Protein AF-A0A965GXR2-F1 (afdb_monomer)

Foldseek 3Di:
DVVLLVQLLVLVVVCVVVVVPCVVPVVSVVSNVVSLVVVCVVPVDDSVVSVVVSCVVVVNDDD

Radius of gyration: 11.24 Å; Cα contacts (8 Å, |Δi|>4): 56; chains: 1; bounding box: 26×26×29 Å

Nearest PDB structures (foldseek):
  8rkt-assembly1_B  TM=4.646E-01  e=2.728E+00  Scytonema hofmannii
  4v5s-assembly1_AO  TM=3.734E-01  e=2.122E+00  Thermus thermophilus HB8
  4wt1-assembly2_6A  TM=3.618E-01  e=2.728E+00  Thermus thermophilus HB8
  7dns-assembly1_B  TM=4.559E-01  e=7.450E+00  synthetic construct

Structure (mmCIF, N/CA/C/O backbone):
data_AF-A0A965GXR2-F1
#
_entry.id   AF-A0A965GXR2-F1
#
loop_
_atom_site.group_PDB
_atom_site.id
_atom_site.type_symbol
_atom_site.label_atom_id
_atom_site.label_alt_id
_atom_site.label_comp_id
_atom_site.label_asym_id
_atom_site.label_entity_id
_atom_site.label_seq_id
_atom_site.pdbx_PDB_ins_code
_atom_site.Cartn_x
_atom_site.Cartn_y
_atom_site.Cartn_z
_atom_site.occupancy
_atom_site.B_iso_or_equiv
_atom_site.auth_seq_id
_atom_site.auth_comp_id
_atom_site.auth_asym_id
_atom_site.auth_atom_id
_atom_site.pdbx_PDB_model_num
ATOM 1 N N . MET A 1 1 ? -12.106 7.264 7.482 1.00 63.62 1 MET A N 1
ATOM 2 C CA . MET A 1 1 ? -11.257 6.070 7.714 1.00 63.62 1 MET A CA 1
ATOM 3 C C . MET A 1 1 ? -11.320 5.116 6.526 1.00 63.62 1 MET A C 1
ATOM 5 O O . MET A 1 1 ? -10.266 4.807 5.994 1.00 63.62 1 MET A O 1
ATOM 9 N N . LEU A 1 2 ? -12.516 4.721 6.059 1.00 75.56 2 LEU A N 1
ATOM 10 C CA . LEU A 1 2 ? -12.667 3.867 4.868 1.00 75.56 2 LEU A CA 1
ATOM 11 C C . LEU A 1 2 ? -12.039 4.491 3.603 1.00 75.56 2 LEU A C 1
ATOM 13 O O . LEU A 1 2 ? -11.261 3.836 2.919 1.00 75.56 2 LEU A O 1
ATOM 17 N N . ASP A 1 3 ? -12.288 5.782 3.364 1.00 87.38 3 ASP A N 1
ATOM 18 C CA . ASP A 1 3 ? -11.740 6.496 2.199 1.00 87.38 3 ASP A CA 1
ATOM 19 C C . ASP A 1 3 ? -10.210 6.564 2.209 1.00 87.38 3 ASP A C 1
ATOM 21 O O . ASP A 1 3 ? -9.566 6.414 1.176 1.00 87.38 3 ASP A O 1
ATOM 25 N N . GLN A 1 4 ? -9.624 6.752 3.393 1.00 88.12 4 GLN A N 1
ATOM 26 C CA . GLN A 1 4 ? -8.177 6.844 3.569 1.00 88.12 4 GLN A CA 1
ATOM 27 C C . GLN A 1 4 ? -7.498 5.496 3.313 1.00 88.12 4 GLN A C 1
ATOM 29 O O . GLN A 1 4 ? -6.447 5.423 2.679 1.00 88.12 4 GLN A O 1
ATOM 34 N N . PHE A 1 5 ? -8.134 4.416 3.767 1.00 91.62 5 PHE A N 1
ATOM 35 C CA . PHE A 1 5 ? -7.670 3.062 3.508 1.00 91.62 5 PHE A CA 1
ATOM 36 C C . PHE A 1 5 ? -7.713 2.723 2.014 1.00 91.62 5 PHE A C 1
ATOM 38 O O . PHE A 1 5 ? -6.754 2.158 1.484 1.00 91.62 5 PHE A O 1
ATOM 45 N N . LEU A 1 6 ? -8.785 3.117 1.318 1.00 94.12 6 LEU A N 1
ATOM 46 C CA . LEU A 1 6 ? -8.909 2.921 -0.126 1.00 94.12 6 LEU A CA 1
ATOM 47 C C . LEU A 1 6 ? -7.838 3.705 -0.898 1.00 94.12 6 LEU A C 1
ATOM 49 O O . LEU A 1 6 ? -7.198 3.142 -1.781 1.00 94.12 6 LEU A O 1
ATOM 53 N N . ARG A 1 7 ? -7.586 4.969 -0.530 1.00 94.00 7 ARG A N 1
ATOM 54 C CA . ARG A 1 7 ? -6.521 5.791 -1.133 1.00 94.00 7 ARG A CA 1
ATOM 55 C C . ARG A 1 7 ? -5.140 5.176 -0.944 1.00 94.00 7 ARG A C 1
ATOM 57 O O . ARG A 1 7 ? -4.425 4.999 -1.923 1.00 94.00 7 ARG A O 1
ATOM 64 N N . ALA A 1 8 ? -4.798 4.775 0.281 1.00 93.50 8 ALA A N 1
ATOM 65 C CA . ALA A 1 8 ? -3.517 4.130 0.564 1.00 93.50 8 ALA A CA 1
ATOM 66 C C . ALA A 1 8 ? -3.350 2.804 -0.202 1.00 93.50 8 ALA A C 1
ATOM 68 O O . ALA A 1 8 ? -2.259 2.501 -0.684 1.00 93.50 8 ALA A O 1
ATOM 69 N N . THR A 1 9 ? -4.434 2.036 -0.351 1.00 95.94 9 THR A N 1
ATOM 70 C CA . THR A 1 9 ? -4.442 0.774 -1.108 1.00 95.94 9 THR A CA 1
ATOM 71 C C . THR A 1 9 ? -4.250 1.015 -2.605 1.00 95.94 9 THR A C 1
ATOM 73 O O . THR A 1 9 ? -3.393 0.383 -3.217 1.00 95.94 9 THR A O 1
ATOM 76 N N . ASN A 1 10 ? -4.977 1.976 -3.180 1.00 95.81 10 ASN A N 1
ATOM 77 C CA . ASN A 1 10 ? -4.872 2.328 -4.597 1.00 95.81 10 ASN A CA 1
ATOM 78 C C . ASN A 1 10 ? -3.501 2.922 -4.944 1.00 95.81 10 ASN A C 1
ATOM 80 O O . ASN A 1 10 ? -2.905 2.524 -5.941 1.00 95.81 10 ASN A O 1
ATOM 84 N N . ALA A 1 11 ? -2.972 3.819 -4.108 1.00 94.94 11 ALA A N 1
ATOM 85 C CA . ALA A 1 11 ? -1.642 4.394 -4.303 1.00 94.94 11 ALA A CA 1
ATOM 86 C C . ALA A 1 11 ? -0.549 3.315 -4.240 1.00 94.94 11 ALA A C 1
ATOM 88 O O . ALA A 1 11 ? 0.381 3.318 -5.045 1.00 94.94 11 ALA A O 1
ATOM 89 N N . TYR A 1 12 ? -0.686 2.334 -3.336 1.00 96.12 12 TYR A N 1
ATOM 90 C CA . TYR A 1 12 ? 0.244 1.208 -3.286 1.00 96.12 12 TYR A CA 1
ATOM 91 C C . TYR A 1 12 ? 0.148 0.301 -4.515 1.00 96.12 12 TYR A C 1
ATOM 93 O O . TYR A 1 12 ? 1.176 -0.170 -4.997 1.00 96.12 12 TYR A O 1
ATOM 101 N N . GLN A 1 13 ? -1.060 0.060 -5.031 1.00 96.38 13 GLN A N 1
ATOM 102 C CA . GLN A 1 13 ? -1.250 -0.705 -6.263 1.00 96.38 13 GLN A CA 1
ATOM 103 C C . GLN A 1 13 ? -0.607 0.007 -7.458 1.00 96.38 13 GLN A C 1
ATOM 105 O O . GLN A 1 13 ? 0.170 -0.615 -8.172 1.00 96.38 13 GLN A O 1
ATOM 110 N N . ALA A 1 14 ? -0.821 1.316 -7.617 1.00 94.88 14 ALA A N 1
ATOM 111 C CA . ALA A 1 14 ? -0.178 2.098 -8.676 1.00 94.88 14 ALA A CA 1
ATOM 112 C C . ALA A 1 14 ? 1.358 2.042 -8.581 1.00 94.88 14 ALA A C 1
ATOM 114 O O . ALA A 1 14 ? 2.051 1.871 -9.583 1.00 94.88 14 ALA A O 1
ATOM 115 N N . TRP A 1 15 ? 1.891 2.116 -7.359 1.00 94.38 15 TRP A N 1
ATOM 116 C CA . TRP A 1 15 ? 3.319 1.960 -7.095 1.00 94.38 15 TRP A CA 1
ATOM 117 C C . TRP A 1 15 ? 3.853 0.552 -7.424 1.00 94.38 15 TRP A C 1
ATOM 119 O O . TRP A 1 15 ? 5.001 0.393 -7.843 1.00 94.38 15 TRP A O 1
ATOM 129 N N . LEU A 1 16 ? 3.039 -0.493 -7.250 1.00 93.75 16 LEU A N 1
ATOM 130 C CA . LEU A 1 16 ? 3.379 -1.856 -7.670 1.00 93.75 16 LEU A CA 1
ATOM 131 C C . LEU A 1 16 ? 3.337 -2.019 -9.189 1.00 93.75 16 LEU A C 1
ATOM 133 O O . LEU A 1 16 ? 4.229 -2.661 -9.743 1.00 93.75 16 LEU A O 1
ATOM 137 N N . ASP A 1 17 ? 2.341 -1.432 -9.848 1.00 93.81 17 ASP A N 1
ATOM 138 C CA . ASP A 1 17 ? 2.127 -1.549 -11.293 1.00 93.81 17 ASP A CA 1
ATOM 139 C C . ASP A 1 17 ? 3.283 -0.930 -12.092 1.00 93.81 17 ASP A C 1
ATOM 141 O O . ASP A 1 17 ? 3.646 -1.433 -13.154 1.00 93.81 17 ASP A O 1
ATOM 145 N N . CYS A 1 18 ? 3.932 0.106 -11.551 1.00 93.50 18 CYS A N 1
ATOM 146 C CA . CYS A 1 18 ? 5.148 0.687 -12.123 1.00 93.50 18 CYS A CA 1
ATOM 147 C C . CYS A 1 18 ? 6.443 -0.036 -11.694 1.00 93.50 18 CYS A C 1
ATOM 149 O O . CYS A 1 18 ? 7.544 0.496 -11.845 1.00 93.50 18 CYS A O 1
ATOM 151 N N . GLY A 1 19 ? 6.334 -1.231 -11.105 1.00 91.62 19 GLY A N 1
ATOM 152 C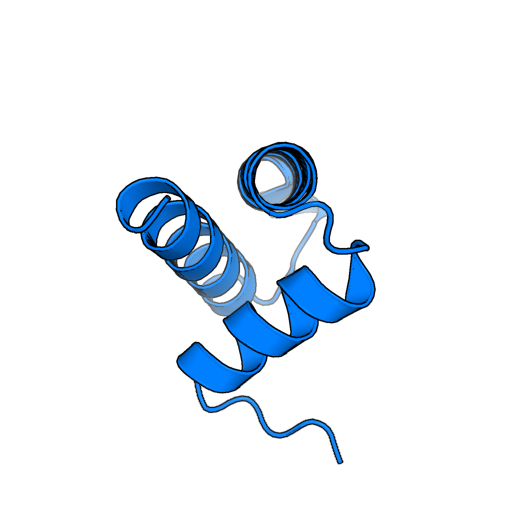 CA . GLY A 1 19 ? 7.472 -2.053 -10.694 1.00 91.62 19 GLY A CA 1
ATOM 153 C C . GLY A 1 19 ? 8.261 -1.501 -9.506 1.00 91.62 19 GLY A C 1
ATOM 154 O O . GLY A 1 19 ? 9.387 -1.941 -9.278 1.00 91.62 19 GLY A O 1
ATOM 155 N N . LYS A 1 20 ? 7.697 -0.553 -8.745 1.00 88.50 20 LYS A N 1
ATOM 156 C CA . LYS A 1 20 ? 8.403 0.189 -7.689 1.00 88.50 20 LYS A CA 1
ATOM 157 C C . LYS A 1 20 ? 9.672 0.895 -8.183 1.00 88.50 20 LYS A C 1
ATOM 159 O O . LYS A 1 20 ? 10.635 1.043 -7.427 1.00 88.50 20 LYS A O 1
ATOM 164 N N . ASP A 1 21 ? 9.688 1.318 -9.446 1.00 91.31 21 ASP A N 1
ATOM 165 C CA . ASP A 1 21 ? 10.788 2.109 -9.986 1.00 91.31 21 ASP A CA 1
ATOM 166 C C . ASP A 1 21 ? 10.747 3.537 -9.428 1.00 91.31 21 ASP A C 1
ATOM 168 O O . ASP A 1 21 ? 9.983 4.397 -9.871 1.00 91.31 21 ASP A O 1
ATOM 172 N N . TYR A 1 22 ? 11.599 3.784 -8.436 1.00 90.44 22 TYR A N 1
ATOM 173 C CA . TYR A 1 22 ? 11.679 5.082 -7.774 1.00 90.44 22 TYR A CA 1
ATOM 174 C C . TYR A 1 22 ? 12.253 6.160 -8.684 1.00 90.44 22 TYR A C 1
ATOM 176 O O . TYR A 1 22 ? 11.834 7.308 -8.587 1.00 90.44 22 TYR A O 1
ATOM 184 N N . ALA A 1 23 ? 13.169 5.810 -9.590 1.00 92.06 23 ALA A N 1
ATOM 185 C CA . ALA A 1 23 ? 13.824 6.795 -10.442 1.00 92.06 23 ALA A CA 1
ATOM 186 C C . ALA A 1 23 ? 12.831 7.457 -11.407 1.00 92.06 23 ALA A C 1
ATOM 188 O O . ALA A 1 23 ? 12.906 8.662 -11.639 1.00 92.06 23 ALA A O 1
ATOM 189 N N . SER A 1 24 ? 11.884 6.677 -11.931 1.00 92.62 24 SER A N 1
ATOM 190 C CA . SER A 1 24 ? 10.889 7.166 -12.891 1.00 92.62 24 SER A CA 1
ATOM 191 C C . SER A 1 24 ? 9.576 7.602 -12.232 1.00 92.62 24 SER A C 1
ATOM 193 O O . SER A 1 24 ? 8.876 8.462 -12.769 1.00 92.62 24 SER A O 1
ATOM 195 N N . PHE A 1 25 ? 9.226 7.032 -11.072 1.00 94.31 25 PHE A N 1
ATOM 196 C CA . PHE A 1 25 ? 7.905 7.203 -10.453 1.00 94.31 25 PHE A CA 1
ATOM 197 C C . PHE A 1 25 ? 7.955 7.582 -8.967 1.00 94.31 25 PHE A C 1
ATOM 199 O O . PHE A 1 25 ? 7.070 7.215 -8.195 1.00 94.31 25 PHE A O 1
ATOM 206 N N . GLU A 1 26 ? 8.95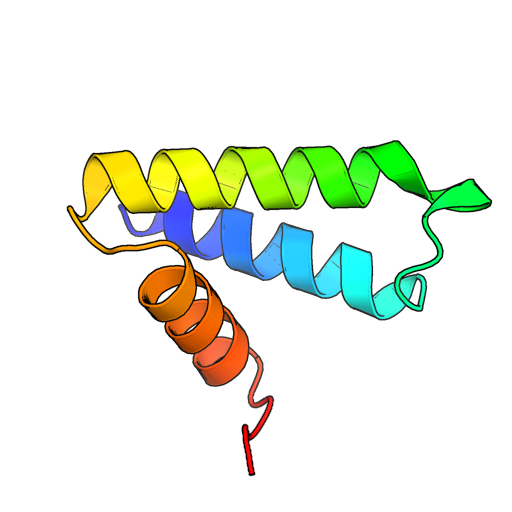0 8.374 -8.563 1.00 96.12 26 GLU A N 1
ATOM 207 C CA . GLU A 1 26 ? 9.095 8.911 -7.199 1.00 96.12 26 GLU A CA 1
ATOM 208 C C . GLU A 1 26 ? 7.783 9.502 -6.633 1.00 96.12 26 GLU A C 1
ATOM 210 O O . GLU A 1 26 ? 7.444 9.290 -5.468 1.00 96.12 26 GLU A O 1
ATOM 215 N N . HIS A 1 27 ? 6.997 10.201 -7.457 1.00 94.38 27 HIS A N 1
ATOM 216 C CA . HIS A 1 27 ? 5.726 10.797 -7.037 1.00 94.38 27 HIS A CA 1
ATOM 217 C C . HIS A 1 27 ? 4.697 9.766 -6.536 1.00 94.38 27 HIS A C 1
ATOM 219 O O . HIS A 1 27 ? 3.978 10.060 -5.582 1.00 94.38 27 HIS A O 1
ATOM 225 N N . LEU A 1 28 ? 4.656 8.558 -7.116 1.00 93.44 28 LEU A N 1
ATOM 226 C CA . LEU A 1 28 ? 3.750 7.487 -6.681 1.00 93.44 28 LEU A CA 1
ATOM 227 C C . LEU A 1 28 ? 4.163 6.929 -5.316 1.00 93.44 28 LEU A C 1
ATOM 229 O O . LEU A 1 28 ? 3.306 6.628 -4.484 1.00 93.44 28 LEU A O 1
ATOM 233 N N . TYR A 1 29 ? 5.472 6.835 -5.059 1.00 95.19 29 TYR A N 1
ATOM 234 C CA . TYR A 1 29 ? 5.975 6.470 -3.738 1.00 95.19 29 TYR A CA 1
ATOM 235 C C . TYR A 1 29 ? 5.573 7.509 -2.686 1.00 95.19 29 TYR A C 1
ATOM 237 O O . TYR A 1 29 ? 5.069 7.130 -1.630 1.00 95.19 29 TYR A O 1
ATOM 245 N N . HIS A 1 30 ? 5.758 8.803 -2.969 1.00 96.06 30 HIS A N 1
A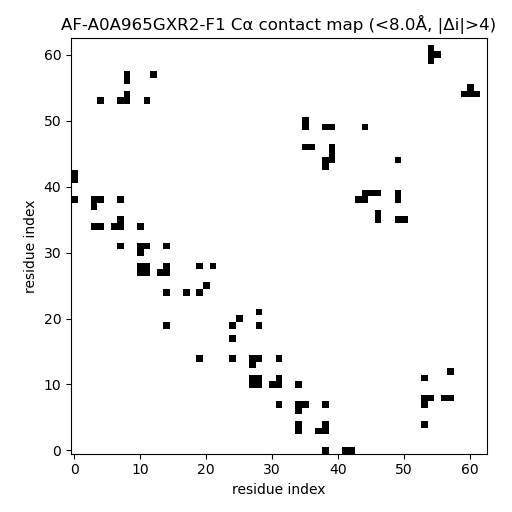TOM 246 C CA . HIS A 1 30 ? 5.402 9.876 -2.030 1.00 96.06 30 HIS A CA 1
ATOM 247 C C . HIS A 1 30 ? 3.900 9.957 -1.774 1.00 96.06 30 HIS A C 1
ATOM 249 O O . HIS A 1 30 ? 3.483 10.195 -0.640 1.00 96.06 30 HIS A O 1
ATOM 255 N N . GLU A 1 31 ? 3.077 9.733 -2.800 1.00 95.44 31 GLU A N 1
ATOM 256 C CA . GLU A 1 31 ? 1.627 9.647 -2.637 1.00 95.44 31 GLU A CA 1
ATOM 257 C C . GLU A 1 31 ? 1.255 8.478 -1.720 1.00 95.44 31 GLU A C 1
ATOM 259 O O . GLU A 1 31 ? 0.576 8.675 -0.713 1.00 95.44 31 GLU A O 1
ATOM 264 N N . TRP A 1 32 ? 1.774 7.279 -1.991 1.00 95.31 32 TRP A N 1
ATOM 265 C CA . TRP A 1 32 ? 1.550 6.122 -1.127 1.00 95.31 32 TRP A CA 1
ATOM 266 C C . TRP A 1 32 ? 2.028 6.353 0.316 1.00 95.31 32 TRP A C 1
ATOM 268 O O . TRP A 1 32 ? 1.317 6.014 1.270 1.00 95.31 32 TRP A O 1
ATOM 278 N N . ASP A 1 33 ? 3.210 6.945 0.489 1.00 95.62 33 ASP A N 1
ATOM 279 C CA . ASP A 1 33 ? 3.790 7.242 1.797 1.00 95.62 33 ASP A CA 1
ATOM 280 C C . ASP A 1 33 ? 2.910 8.199 2.604 1.00 95.62 33 ASP A C 1
ATOM 282 O O . ASP A 1 33 ? 2.575 7.918 3.759 1.00 95.62 33 ASP A O 1
ATOM 286 N N . LYS A 1 34 ? 2.460 9.285 1.971 1.00 96.06 34 LYS A N 1
ATOM 287 C CA . LYS A 1 34 ? 1.554 10.265 2.572 1.00 96.06 34 LYS A CA 1
ATOM 288 C C . LYS A 1 34 ? 0.265 9.610 3.063 1.00 96.06 34 LYS A C 1
ATOM 290 O O . LYS A 1 34 ? -0.152 9.842 4.201 1.00 96.06 34 LYS A O 1
ATOM 295 N N . GLU A 1 35 ? -0.360 8.775 2.236 1.00 95.12 35 GLU A N 1
ATOM 296 C CA . GLU A 1 35 ? -1.612 8.120 2.613 1.00 95.12 35 GLU A CA 1
ATOM 297 C C . GLU A 1 35 ? -1.396 7.084 3.737 1.00 95.12 35 GLU A C 1
ATOM 299 O O . GLU A 1 35 ? -2.270 6.920 4.596 1.00 95.12 35 GLU A O 1
ATOM 304 N N . CYS A 1 36 ? -0.219 6.442 3.798 1.00 94.44 36 CYS A N 1
ATOM 305 C CA . CYS A 1 36 ? 0.180 5.582 4.917 1.00 94.44 36 CYS A CA 1
ATOM 306 C C . CYS A 1 36 ? 0.354 6.363 6.226 1.00 94.44 36 CYS A C 1
ATOM 308 O O . CYS A 1 36 ? -0.106 5.899 7.271 1.00 94.44 36 CYS A O 1
ATOM 310 N N . VAL A 1 37 ? 0.988 7.538 6.189 1.00 96.12 37 VAL A N 1
ATOM 311 C CA . VAL A 1 37 ? 1.154 8.406 7.370 1.00 96.12 37 VAL A CA 1
ATOM 312 C C . VAL A 1 37 ? -0.204 8.844 7.915 1.00 96.12 37 VAL A C 1
ATOM 314 O O . VAL A 1 37 ? -0.438 8.787 9.124 1.00 96.12 37 VAL A O 1
ATOM 317 N N . GLU A 1 38 ? -1.136 9.210 7.039 1.00 94.62 38 GLU A N 1
ATOM 318 C CA . GLU A 1 38 ? -2.478 9.603 7.469 1.00 94.62 38 GLU A CA 1
ATOM 319 C C . GLU A 1 38 ? -3.273 8.413 8.030 1.00 94.62 38 GLU A C 1
ATOM 321 O O . GLU A 1 38 ? -3.954 8.540 9.049 1.00 94.62 38 GLU A O 1
ATOM 326 N N . MET A 1 39 ? -3.120 7.218 7.451 1.00 94.06 39 MET A N 1
ATOM 327 C CA . MET A 1 39 ? -3.656 5.983 8.035 1.00 94.06 39 MET A CA 1
ATOM 328 C C . MET A 1 39 ? -3.107 5.725 9.442 1.00 94.06 39 MET A C 1
ATOM 330 O O . MET A 1 39 ? -3.882 5.390 10.342 1.00 94.06 39 MET A O 1
ATOM 334 N N . MET A 1 40 ? -1.798 5.895 9.656 1.00 95.44 40 MET A N 1
ATOM 335 C CA . MET A 1 40 ? -1.181 5.762 10.982 1.00 95.44 40 MET A CA 1
ATOM 336 C C . MET A 1 40 ? -1.800 6.757 11.971 1.00 95.44 40 MET A C 1
ATOM 338 O O . MET A 1 40 ? -2.190 6.368 13.072 1.00 95.44 40 MET A O 1
A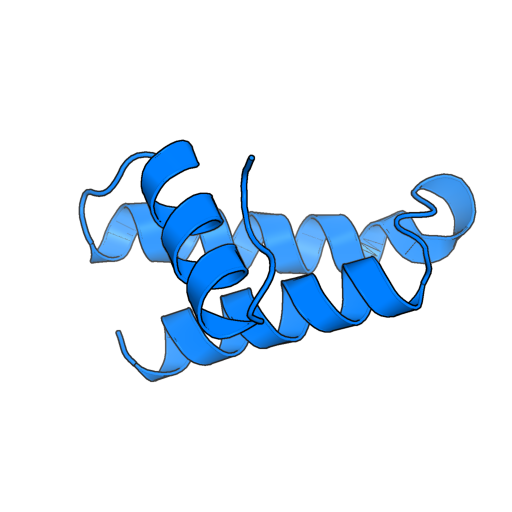TOM 342 N N . ARG A 1 41 ? -1.975 8.018 11.554 1.00 95.19 41 ARG A N 1
ATOM 343 C CA . ARG A 1 41 ? -2.585 9.077 12.373 1.00 95.19 41 ARG A CA 1
ATOM 344 C C . ARG A 1 41 ? -4.021 8.751 12.783 1.00 95.19 41 ARG A C 1
ATOM 346 O O . ARG A 1 41 ? -4.379 8.941 13.940 1.00 95.19 41 ARG A O 1
ATOM 353 N N . LEU A 1 42 ? -4.841 8.266 11.849 1.00 93.31 42 LEU A N 1
ATOM 354 C CA . LEU A 1 42 ? -6.266 8.009 12.088 1.00 93.31 42 LEU A CA 1
ATOM 355 C C . LEU A 1 42 ? -6.537 6.727 12.878 1.00 93.31 42 LEU A C 1
ATOM 357 O O . LEU A 1 42 ? -7.545 6.643 13.575 1.00 93.31 42 LEU A O 1
ATOM 361 N N . SER A 1 43 ? -5.685 5.715 12.729 1.00 93.31 43 SER A N 1
ATOM 362 C CA . SER A 1 43 ? -5.902 4.393 13.329 1.00 93.31 43 SER A CA 1
ATOM 363 C C . SER A 1 43 ? -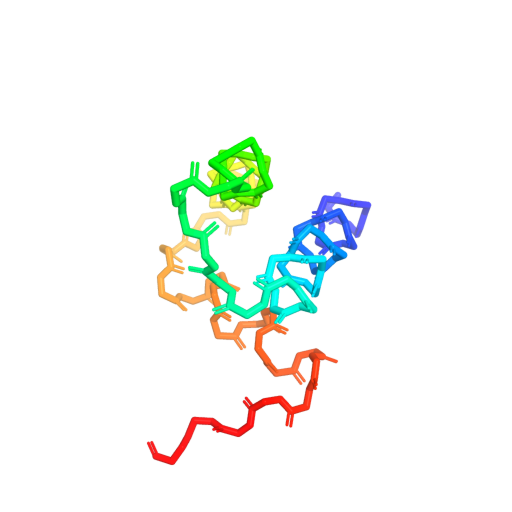5.083 4.138 14.593 1.00 93.31 43 SER A C 1
ATOM 365 O O . SER A 1 43 ? -5.358 3.176 15.305 1.00 93.31 43 SER A O 1
ATOM 367 N N . GLY A 1 44 ? -4.048 4.944 14.851 1.00 93.56 44 GLY A N 1
ATOM 368 C CA . GLY A 1 44 ? -3.056 4.668 15.891 1.00 93.56 44 GLY A CA 1
ATOM 369 C C . GLY A 1 44 ? -2.158 3.462 15.582 1.00 93.56 44 GLY A C 1
ATOM 370 O O . GLY A 1 44 ? -1.369 3.049 16.431 1.00 93.56 44 GLY A O 1
ATOM 371 N N . MET A 1 45 ? -2.263 2.878 14.384 1.00 95.25 45 MET A N 1
ATOM 372 C CA . MET A 1 45 ? -1.414 1.772 13.958 1.00 95.25 45 MET A CA 1
ATOM 373 C C . MET A 1 45 ? -0.005 2.257 13.622 1.00 95.25 45 MET A C 1
ATOM 375 O O . MET A 1 45 ? 0.196 3.347 13.087 1.00 95.25 45 MET A O 1
ATOM 379 N N . ASN A 1 46 ? 0.984 1.397 13.859 1.00 96.19 46 ASN A N 1
ATOM 380 C CA . ASN A 1 46 ? 2.323 1.630 13.335 1.00 96.19 46 ASN A CA 1
ATOM 381 C C . ASN A 1 46 ? 2.380 1.352 11.820 1.00 96.19 46 ASN A C 1
ATOM 383 O O . ASN A 1 46 ? 1.508 0.698 11.241 1.00 96.19 46 ASN A O 1
ATOM 387 N N . ARG A 1 47 ? 3.450 1.823 11.177 1.00 94.62 47 ARG A N 1
ATOM 388 C CA . ARG A 1 47 ? 3.634 1.716 9.725 1.00 94.62 47 ARG A CA 1
ATOM 389 C C . ARG A 1 47 ? 3.549 0.278 9.207 1.00 94.62 47 ARG A C 1
ATOM 391 O O . ARG A 1 47 ? 2.923 0.036 8.181 1.00 94.62 47 ARG A O 1
ATOM 398 N N . MET A 1 48 ? 4.144 -0.680 9.921 1.00 95.44 48 MET A N 1
ATOM 399 C CA . MET A 1 48 ? 4.137 -2.090 9.519 1.00 95.44 48 MET A CA 1
ATOM 400 C C . MET A 1 48 ? 2.714 -2.658 9.490 1.00 95.44 48 MET A C 1
ATOM 402 O O . MET A 1 48 ? 2.338 -3.341 8.543 1.00 95.44 48 MET A O 1
ATOM 406 N N . MET A 1 49 ? 1.899 -2.337 10.496 1.00 95.25 49 MET A N 1
ATOM 407 C CA . MET A 1 49 ? 0.498 -2.754 10.551 1.00 95.25 49 MET A CA 1
ATOM 408 C C . MET A 1 49 ? -0.319 -2.176 9.391 1.00 95.25 49 MET A C 1
ATOM 410 O O . MET A 1 49 ? -1.063 -2.921 8.753 1.00 95.25 49 MET A O 1
ATOM 414 N N . VAL A 1 50 ? -0.142 -0.888 9.073 1.00 94.62 50 VAL A N 1
ATOM 415 C CA . VAL A 1 50 ? -0.808 -0.244 7.926 1.00 94.62 50 VAL A CA 1
ATOM 416 C C . VAL A 1 50 ? -0.417 -0.925 6.614 1.00 94.62 50 VAL A C 1
ATOM 418 O O . VAL A 1 50 ? -1.290 -1.328 5.844 1.00 94.62 50 VAL A O 1
ATOM 421 N N . ILE A 1 51 ? 0.883 -1.134 6.388 1.00 94.12 51 ILE A N 1
ATOM 422 C CA . ILE A 1 51 ? 1.389 -1.813 5.187 1.00 94.12 51 ILE A CA 1
ATOM 423 C C . ILE A 1 51 ? 0.837 -3.240 5.094 1.00 94.12 51 ILE A C 1
ATOM 425 O O . ILE A 1 51 ? 0.421 -3.661 4.018 1.00 94.12 51 ILE A O 1
ATOM 429 N N . ASN A 1 52 ? 0.784 -3.979 6.203 1.00 94.44 52 ASN A N 1
ATOM 430 C CA . ASN A 1 52 ? 0.243 -5.337 6.219 1.00 94.44 52 ASN A CA 1
ATOM 431 C C . ASN A 1 52 ? -1.251 -5.373 5.884 1.00 94.44 52 ASN A C 1
ATOM 433 O O . ASN A 1 52 ? -1.680 -6.270 5.161 1.00 94.44 52 ASN A O 1
ATOM 437 N N . GLN A 1 53 ? -2.046 -4.405 6.350 1.0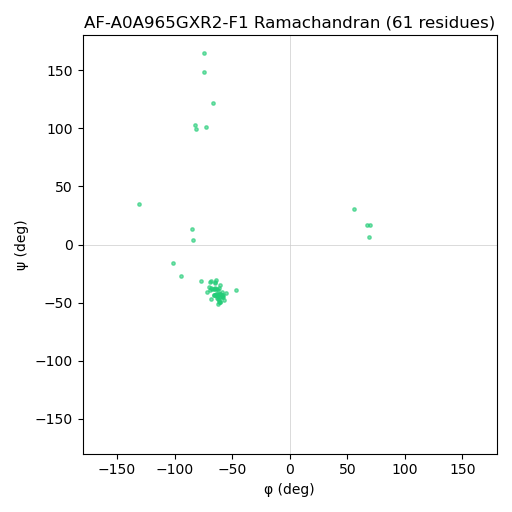0 93.56 53 GLN A N 1
ATOM 438 C CA . GLN A 1 53 ? -3.458 -4.317 5.964 1.00 93.56 53 GLN A CA 1
ATOM 439 C C . GLN A 1 53 ? -3.630 -4.023 4.472 1.00 93.56 53 GLN A C 1
ATOM 441 O O . GLN A 1 53 ? -4.441 -4.680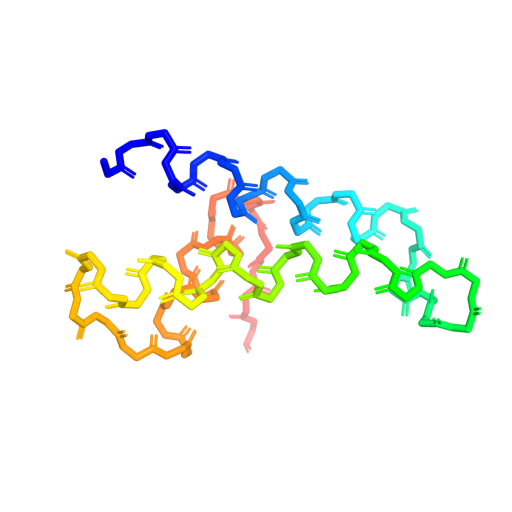 3.822 1.00 93.56 53 GLN A O 1
ATOM 446 N N . ILE A 1 54 ? -2.836 -3.099 3.923 1.00 94.50 54 ILE A N 1
ATOM 447 C CA . ILE A 1 54 ? -2.841 -2.783 2.488 1.00 94.50 54 ILE A CA 1
ATOM 448 C C . ILE A 1 54 ? -2.444 -4.018 1.667 1.00 94.50 54 ILE A C 1
ATOM 450 O O . ILE A 1 54 ? -3.161 -4.418 0.755 1.00 94.50 54 ILE A O 1
ATOM 454 N N . ARG A 1 55 ? -1.339 -4.685 2.026 1.00 94.06 55 ARG A N 1
ATOM 455 C CA . ARG A 1 55 ? -0.878 -5.911 1.352 1.00 94.06 55 ARG A CA 1
ATOM 456 C C . ARG A 1 55 ? -1.923 -7.019 1.416 1.00 94.06 55 ARG A C 1
ATOM 458 O O . ARG A 1 55 ? -2.191 -7.649 0.399 1.00 94.06 55 ARG A O 1
ATOM 465 N N . LYS A 1 56 ? -2.555 -7.213 2.577 1.00 93.69 56 LYS A N 1
ATOM 466 C CA . LYS A 1 56 ? -3.647 -8.178 2.752 1.00 93.69 56 LYS A CA 1
ATOM 467 C C . LYS A 1 56 ? -4.841 -7.852 1.852 1.00 93.69 56 LYS A C 1
ATOM 469 O O . LYS A 1 56 ? -5.393 -8.769 1.253 1.00 93.69 56 LYS A O 1
ATOM 474 N N . ALA A 1 57 ? -5.225 -6.581 1.737 1.00 93.31 57 ALA A N 1
ATOM 475 C CA . ALA A 1 57 ? -6.318 -6.155 0.861 1.00 93.31 57 ALA A CA 1
ATOM 476 C C . ALA A 1 57 ? -6.015 -6.379 -0.626 1.00 93.31 57 ALA A C 1
ATOM 478 O O . ALA A 1 57 ? -6.921 -6.713 -1.381 1.00 93.31 57 ALA A O 1
ATOM 479 N N . LEU A 1 58 ? -4.746 -6.272 -1.023 1.00 93.81 58 LEU A N 1
ATOM 480 C CA . LEU A 1 58 ? -4.286 -6.580 -2.379 1.00 93.81 58 LEU A CA 1
ATOM 481 C C . LEU A 1 58 ? -3.997 -8.073 -2.615 1.00 93.81 58 LEU A C 1
ATOM 483 O O . LEU A 1 58 ? -3.498 -8.442 -3.674 1.00 93.81 58 LEU A O 1
ATOM 487 N N . GLY A 1 59 ? -4.251 -8.948 -1.636 1.00 93.62 59 GLY A N 1
ATOM 488 C CA . GLY A 1 59 ? -3.944 -10.378 -1.754 1.00 93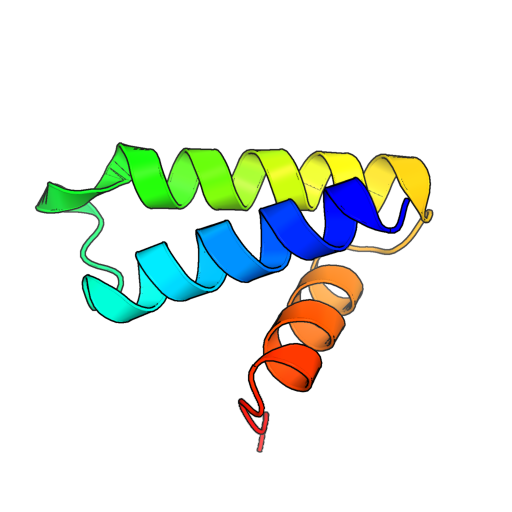.62 59 GLY A CA 1
ATOM 489 C C . GLY A 1 59 ? -2.443 -10.698 -1.811 1.00 93.62 59 GLY A C 1
ATOM 490 O O . GLY A 1 59 ? -2.059 -11.799 -2.199 1.00 93.62 59 GLY A O 1
ATOM 491 N N . ILE A 1 60 ? -1.581 -9.761 -1.410 1.00 89.94 60 ILE A N 1
ATOM 492 C CA . ILE A 1 60 ? -0.129 -9.943 -1.372 1.00 89.94 60 ILE A CA 1
ATOM 493 C C . ILE A 1 60 ? 0.217 -10.696 -0.090 1.00 89.94 60 ILE A C 1
ATOM 495 O O . ILE A 1 60 ? 0.305 -10.109 0.992 1.00 89.94 60 ILE A O 1
ATOM 499 N N . VAL A 1 61 ? 0.430 -12.003 -0.215 1.00 76.75 61 VAL A N 1
ATOM 500 C CA . VAL A 1 61 ? 0.841 -12.857 0.902 1.00 76.75 61 VAL A CA 1
ATOM 501 C C . VAL A 1 61 ? 2.254 -12.467 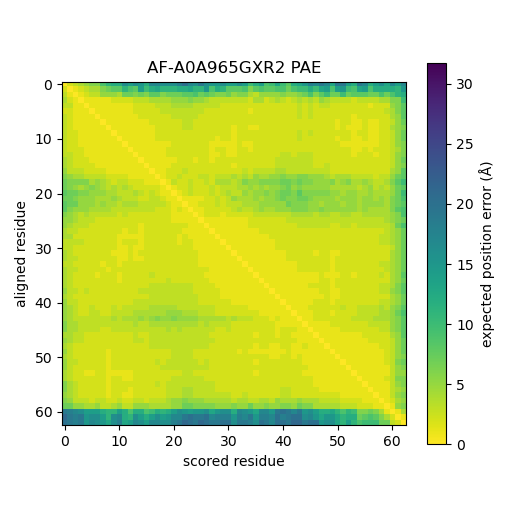1.343 1.00 76.75 61 VAL A C 1
ATOM 503 O O . VAL A 1 61 ? 3.198 -12.465 0.554 1.00 76.75 61 VAL A O 1
ATOM 506 N N . THR A 1 62 ? 2.404 -12.092 2.611 1.00 59.44 62 THR A N 1
ATOM 507 C CA . THR A 1 62 ? 3.704 -12.074 3.289 1.00 59.44 62 THR A CA 1
ATOM 508 C C . THR A 1 62 ? 3.991 -13.492 3.760 1.00 59.44 62 THR A C 1
ATOM 510 O O . THR A 1 62 ? 3.363 -13.936 4.722 1.00 59.44 62 THR A O 1
ATOM 513 N N . SER A 1 63 ? 4.862 -14.203 3.045 1.00 52.66 63 SER A N 1
ATOM 514 C CA . SER A 1 63 ? 5.478 -15.442 3.531 1.00 52.66 63 SER A CA 1
ATOM 515 C C . SER A 1 63 ? 6.344 -15.188 4.760 1.00 52.66 63 SER A C 1
ATOM 517 O O . SER A 1 63 ? 6.915 -14.073 4.843 1.00 52.66 63 SER A O 1
#

pLDDT: mean 91.69, std 8.31, range [52.66, 96.38]

Sequence (63 aa):
MLDQFLRATNAYQAWLDCGKDYASFEHLYHEWDKECVEMMRLSGMNRMMVINQIRKALGIVTS

Secondary structure (DSSP, 8-state):
-HHHHHHHHHHHHHHHHTTT-HHHHHHHHHHHHHHHHHHHHHH---HHHHHHHHHHHTT----

Solvent-accessible surface area (backbone atoms only — not comparable to full-atom values): 3542 Å² total; per-residue (Å²): 109,70,68,48,53,50,49,25,37,50,31,45,48,55,28,54,75,60,69,63,43,54,91,86,40,46,67,40,51,52,51,21,49,52,33,47,54,51,46,27,70,77,68,73,42,54,70,68,58,52,51,49,52,39,32,54,74,71,67,50,78,81,126

Mean predicted aligned error: 3.36 Å